Protein AF-A0A2N8MAF5-F1 (afdb_monomer_lite)

pLDDT: mean 84.65, std 10.06, range [39.75, 94.56]

Secondary structure (DSSP, 8-state):
---TT-BTTB-HHHHHHHHHHHHHHHHHHHHHHHHHHHIIIIITSTT----TTHHHHHHHHHHHH-S--HHHHHHHHHHHHHHHHHHHHHHHHHHIIIII-HHHHHHHHHHHH-

Radius of gyration: 20.0 Å; chains: 1; bounding box: 44×25×62 Å

Structure (mmCIF, N/CA/C/O backbone):
data_AF-A0A2N8MAF5-F1
#
_entry.id   AF-A0A2N8MAF5-F1
#
loop_
_atom_site.group_PDB
_atom_site.id
_atom_site.type_symbol
_atom_site.label_atom_id
_atom_site.label_alt_id
_atom_site.label_comp_id
_atom_site.label_asym_id
_atom_site.label_entity_id
_atom_site.label_seq_id
_atom_site.pdbx_PDB_ins_code
_atom_site.Cartn_x
_atom_site.Cartn_y
_atom_site.Cartn_z
_atom_site.occupancy
_atom_site.B_iso_or_equiv
_atom_site.auth_seq_id
_atom_site.auth_comp_id
_atom_site.auth_asym_id
_atom_site.auth_atom_id
_atom_site.pdbx_PDB_model_num
ATOM 1 N N . MET A 1 1 ? -19.438 8.184 38.370 1.00 39.75 1 MET A N 1
ATOM 2 C CA . MET A 1 1 ? -19.041 6.763 38.316 1.00 39.75 1 MET A CA 1
ATOM 3 C C . MET A 1 1 ? -17.940 6.663 37.272 1.00 39.75 1 MET A C 1
ATOM 5 O O . MET A 1 1 ? -18.247 6.703 36.091 1.00 39.75 1 MET A O 1
ATOM 9 N N . ALA A 1 2 ? -16.672 6.730 37.691 1.00 40.78 2 ALA A N 1
ATOM 10 C CA . ALA A 1 2 ? -15.537 6.640 36.772 1.00 40.78 2 ALA A CA 1
ATOM 11 C C . ALA A 1 2 ? -15.483 5.210 36.225 1.00 40.78 2 ALA A C 1
ATOM 13 O O . ALA A 1 2 ? -15.496 4.263 37.011 1.00 40.78 2 ALA A O 1
ATOM 14 N N . ALA A 1 3 ? -15.519 5.058 34.902 1.00 51.34 3 ALA A N 1
ATOM 15 C CA . ALA A 1 3 ? -15.452 3.748 34.281 1.00 51.34 3 ALA A CA 1
ATOM 16 C C . ALA A 1 3 ? -14.075 3.143 34.572 1.00 51.34 3 ALA A C 1
ATOM 18 O O . ALA A 1 3 ? -13.032 3.731 34.297 1.00 51.34 3 ALA A O 1
ATOM 19 N N . GLU A 1 4 ? -14.095 1.973 35.190 1.00 55.31 4 GLU A N 1
ATOM 20 C CA . GLU A 1 4 ? -12.934 1.203 35.591 1.00 55.31 4 GLU A CA 1
ATOM 21 C C . GLU A 1 4 ? -12.170 0.745 34.338 1.00 55.31 4 GLU A C 1
ATOM 23 O O . GLU A 1 4 ? -12.440 -0.316 33.770 1.00 55.31 4 GLU A O 1
ATOM 28 N N . GLY A 1 5 ? -11.231 1.569 33.858 1.00 56.16 5 GLY A N 1
ATOM 29 C CA . GLY A 1 5 ? -10.311 1.110 32.832 1.00 56.16 5 GLY A CA 1
ATOM 30 C C . GLY A 1 5 ? -9.545 2.064 31.939 1.00 56.16 5 GLY A C 1
ATOM 31 O O . GLY A 1 5 ? -8.880 1.555 31.044 1.00 56.16 5 GLY A O 1
ATOM 32 N N . ASP A 1 6 ? -9.582 3.371 32.137 1.00 57.81 6 ASP A N 1
ATOM 33 C CA . ASP A 1 6 ? -8.904 4.288 31.220 1.00 57.81 6 ASP A CA 1
ATOM 34 C C . ASP A 1 6 ? -7.380 4.069 31.159 1.00 57.81 6 ASP A C 1
ATOM 36 O O . ASP A 1 6 ? -6.683 4.064 32.175 1.00 57.81 6 ASP A O 1
ATOM 40 N N . PHE A 1 7 ? -6.851 3.922 29.942 1.00 63.56 7 PHE A N 1
ATOM 41 C CA . PHE A 1 7 ? -5.419 4.034 29.661 1.00 63.56 7 PHE A CA 1
ATOM 42 C C . PHE A 1 7 ? -5.186 5.419 29.054 1.00 63.56 7 PHE A C 1
ATOM 44 O O . PHE A 1 7 ? -5.794 5.754 28.040 1.00 63.56 7 PHE A O 1
ATOM 51 N N . LEU A 1 8 ? -4.360 6.248 29.702 1.00 72.25 8 LEU A N 1
ATOM 52 C CA . LEU A 1 8 ? -4.106 7.648 29.314 1.00 72.25 8 LEU A CA 1
ATOM 53 C C . LEU A 1 8 ? -5.369 8.538 29.195 1.00 72.25 8 LEU A C 1
ATOM 55 O O . LEU A 1 8 ? -5.340 9.547 28.501 1.00 72.25 8 LEU A O 1
ATOM 59 N N . GLY A 1 9 ? -6.473 8.191 29.872 1.00 78.19 9 GLY A N 1
ATOM 60 C CA . GLY A 1 9 ? -7.733 8.954 29.819 1.00 78.19 9 GLY A CA 1
ATOM 61 C C . GLY A 1 9 ? -8.642 8.619 28.629 1.00 78.19 9 GLY A C 1
ATOM 62 O O . GLY A 1 9 ? -9.593 9.353 28.364 1.00 78.19 9 GLY A O 1
ATOM 63 N N . HIS A 1 10 ? -8.362 7.526 27.911 1.00 79.50 10 HIS A N 1
ATOM 64 C CA . HIS A 1 10 ? -9.157 7.056 26.777 1.00 79.50 10 HIS A CA 1
ATOM 65 C C . HIS A 1 10 ? -9.716 5.634 26.991 1.00 79.50 10 HIS A C 1
ATOM 67 O O . HIS A 1 10 ? -9.134 4.847 27.747 1.00 79.50 10 HIS A O 1
ATOM 73 N N . PRO A 1 11 ? -10.802 5.261 26.275 1.00 84.88 11 PRO A N 1
ATOM 74 C CA . PRO A 1 11 ? -11.411 3.937 26.383 1.00 84.88 11 PRO A CA 1
ATOM 75 C C . PRO A 1 11 ? -10.419 2.811 26.064 1.00 84.88 11 PRO A C 1
ATOM 77 O O . PRO A 1 11 ? -9.705 2.882 25.065 1.00 84.88 11 PRO A O 1
ATOM 80 N N . ARG A 1 12 ? -10.448 1.711 26.832 1.00 77.06 12 ARG A N 1
ATOM 81 C CA . ARG A 1 12 ? -9.549 0.542 26.664 1.00 77.06 12 ARG A CA 1
ATOM 82 C C . ARG A 1 12 ? -9.458 -0.000 25.234 1.00 77.06 12 ARG A C 1
ATOM 84 O O . ARG A 1 12 ? -8.401 -0.475 24.829 1.00 77.06 12 ARG A O 1
ATOM 91 N N . GLY A 1 13 ? -10.549 0.064 24.468 1.00 82.19 13 GLY A N 1
ATOM 92 C CA . GLY A 1 13 ? -10.574 -0.389 23.073 1.00 82.19 13 GLY A CA 1
ATOM 93 C C . GLY A 1 13 ? -9.622 0.394 22.162 1.00 82.19 13 GLY A C 1
ATOM 94 O O . GLY A 1 13 ? -9.072 -0.178 21.224 1.00 82.19 13 GLY A O 1
ATOM 95 N N . LEU A 1 14 ? -9.365 1.669 22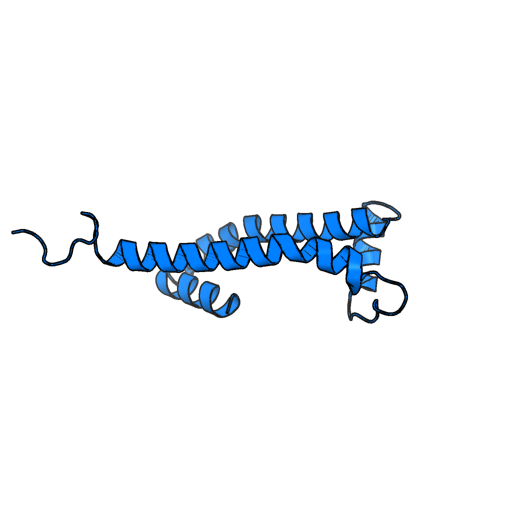.471 1.00 83.94 14 LEU A N 1
ATOM 96 C CA . LEU A 1 14 ? -8.454 2.506 21.695 1.00 83.94 14 LEU A CA 1
ATOM 97 C C . LEU A 1 14 ? -7.013 1.998 21.777 1.00 83.94 14 LEU A C 1
ATOM 99 O O . LEU A 1 14 ? -6.333 1.980 20.762 1.00 83.94 14 LEU A O 1
ATOM 103 N N . THR A 1 15 ? -6.555 1.531 22.940 1.00 84.19 15 THR A N 1
ATOM 104 C CA . THR A 1 15 ? -5.186 1.011 23.106 1.00 84.19 15 THR A CA 1
ATOM 105 C C . THR A 1 15 ? -4.929 -0.219 22.231 1.00 84.19 15 THR A C 1
ATOM 107 O O . THR A 1 15 ? -3.854 -0.353 21.639 1.00 84.19 15 THR A O 1
ATOM 110 N N . PHE A 1 16 ? -5.930 -1.096 22.099 1.00 84.19 16 PHE A N 1
ATOM 111 C CA . PHE A 1 16 ? -5.856 -2.257 21.210 1.00 84.19 16 PHE A CA 1
ATOM 112 C C . PHE A 1 16 ? -5.825 -1.841 19.738 1.00 84.19 16 PHE A C 1
ATOM 114 O O . PHE A 1 16 ? -4.975 -2.322 18.989 1.00 84.19 16 PHE A O 1
ATOM 121 N N . LEU A 1 17 ? -6.708 -0.923 19.331 1.00 85.88 17 LEU A N 1
ATOM 122 C CA . LEU A 1 17 ? -6.733 -0.397 17.963 1.00 85.88 17 LEU A CA 1
ATOM 123 C C . LEU A 1 17 ? -5.427 0.320 17.615 1.00 85.88 17 LEU A C 1
ATOM 125 O O . LEU A 1 17 ? -4.856 0.060 16.564 1.00 85.88 17 LEU A O 1
ATOM 129 N N . PHE A 1 18 ? -4.915 1.149 18.524 1.00 89.56 18 PHE A N 1
ATOM 130 C CA . PHE A 1 18 ? -3.655 1.864 18.360 1.00 89.56 18 PHE A CA 1
ATOM 131 C C . PHE A 1 18 ? -2.484 0.906 18.137 1.00 89.56 18 PHE A C 1
ATOM 133 O O . PHE A 1 18 ? -1.734 1.069 17.181 1.00 89.56 18 PHE A O 1
ATOM 140 N N . THR A 1 19 ? -2.334 -0.110 18.990 1.00 88.81 19 THR A N 1
ATOM 141 C CA . THR A 1 19 ? -1.232 -1.078 18.860 1.00 88.81 19 THR A CA 1
ATOM 142 C C . THR A 1 19 ? -1.348 -1.886 17.567 1.00 88.81 19 THR A C 1
ATOM 144 O O . THR A 1 19 ? -0.345 -2.112 16.893 1.00 88.81 19 THR A O 1
ATOM 147 N N . THR A 1 20 ? -2.570 -2.285 17.201 1.00 87.62 20 THR A N 1
ATOM 148 C CA . THR A 1 20 ? -2.832 -3.034 15.962 1.00 87.62 20 THR A CA 1
ATOM 149 C C . THR A 1 20 ? -2.475 -2.199 14.730 1.00 87.62 20 THR A C 1
ATOM 151 O O . THR A 1 20 ? -1.726 -2.660 13.874 1.00 87.62 20 THR A O 1
ATOM 154 N N . GLU A 1 21 ? -2.930 -0.945 14.679 1.00 90.75 21 GLU A N 1
ATOM 155 C CA . GLU A 1 21 ? -2.622 0.004 13.602 1.00 90.75 21 GLU A CA 1
ATOM 156 C C . GLU A 1 21 ? -1.121 0.325 13.538 1.00 90.75 21 GLU A C 1
ATOM 158 O O . GLU A 1 21 ? -0.531 0.406 12.464 1.00 90.75 21 GLU A O 1
ATOM 163 N N . MET A 1 22 ? -0.467 0.485 14.692 1.00 93.12 22 MET A N 1
ATOM 164 C CA . MET A 1 22 ? 0.971 0.738 14.758 1.00 93.12 22 MET A CA 1
ATOM 165 C C . MET A 1 22 ? 1.767 -0.412 14.131 1.00 93.12 22 MET A C 1
ATOM 167 O O . MET A 1 22 ? 2.718 -0.162 13.391 1.00 93.12 22 MET A O 1
ATOM 171 N N . TRP A 1 23 ? 1.383 -1.661 14.405 1.00 91.25 23 TRP A N 1
ATOM 172 C CA . TRP A 1 23 ? 2.064 -2.836 13.860 1.00 91.25 23 TRP A CA 1
ATOM 173 C C . TRP A 1 23 ? 1.820 -3.021 12.358 1.00 91.25 23 TRP A C 1
ATOM 175 O O . TRP A 1 23 ? 2.746 -3.361 11.615 1.00 91.25 23 TRP A O 1
ATOM 185 N N . GLU A 1 24 ? 0.597 -2.746 11.903 1.00 89.62 24 GLU A N 1
ATOM 186 C CA . GLU A 1 24 ? 0.231 -2.757 10.483 1.00 89.62 24 GLU A CA 1
ATOM 187 C C . GLU A 1 24 ? 1.059 -1.725 9.707 1.00 89.62 24 GLU A C 1
ATOM 189 O O . GLU A 1 24 ? 1.788 -2.080 8.777 1.00 89.62 24 GLU A O 1
ATOM 194 N N . ARG A 1 25 ? 1.094 -0.475 10.183 1.00 92.06 25 ARG A N 1
ATOM 195 C CA . ARG A 1 25 ? 1.896 0.594 9.574 1.00 92.06 25 ARG A CA 1
ATOM 196 C C . ARG A 1 25 ? 3.386 0.299 9.604 1.00 92.06 25 ARG A C 1
ATOM 198 O O . ARG A 1 25 ? 4.072 0.553 8.615 1.00 92.06 25 ARG A O 1
ATOM 205 N N . PHE A 1 26 ? 3.904 -0.227 10.714 1.00 92.19 26 PHE A N 1
ATOM 206 C CA . PHE A 1 26 ? 5.311 -0.612 10.814 1.00 92.19 26 PHE A CA 1
ATOM 207 C C . PHE A 1 26 ? 5.681 -1.638 9.736 1.00 92.19 26 PHE A C 1
ATOM 209 O O . PHE A 1 26 ? 6.658 -1.447 9.009 1.00 92.19 26 PHE A O 1
ATOM 216 N N . SER A 1 27 ? 4.860 -2.676 9.577 1.00 89.88 27 SER A N 1
ATOM 217 C CA . SER A 1 27 ? 5.068 -3.727 8.578 1.00 89.88 27 SER A CA 1
ATOM 218 C C . SER A 1 27 ? 4.961 -3.179 7.151 1.00 89.88 27 SER A C 1
ATOM 220 O O . SER A 1 27 ? 5.831 -3.441 6.316 1.00 89.88 27 SER A O 1
ATOM 222 N N . TYR A 1 28 ? 3.951 -2.343 6.885 1.00 90.12 28 TYR A N 1
ATOM 223 C CA . TYR A 1 28 ? 3.740 -1.714 5.583 1.00 90.12 28 TYR A CA 1
ATOM 224 C C . TYR A 1 28 ? 4.912 -0.812 5.176 1.00 90.12 28 TYR A C 1
ATOM 226 O O . TYR A 1 28 ? 5.474 -0.973 4.089 1.00 90.12 28 TYR A O 1
ATOM 234 N N . TYR A 1 29 ? 5.333 0.113 6.044 1.00 90.88 29 TYR A N 1
ATOM 235 C CA . TYR A 1 29 ? 6.451 1.010 5.743 1.00 90.88 29 TYR A CA 1
ATOM 236 C C . TYR A 1 29 ? 7.795 0.272 5.688 1.00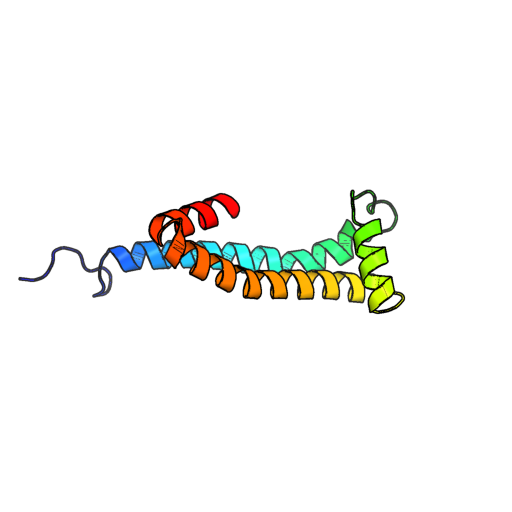 90.88 29 TYR A C 1
ATOM 238 O O . TYR A 1 29 ? 8.634 0.621 4.855 1.00 90.88 29 TYR A O 1
ATOM 246 N N . GLY A 1 30 ? 7.989 -0.766 6.509 1.00 91.31 30 GLY A N 1
ATOM 247 C CA . GLY A 1 30 ? 9.179 -1.617 6.470 1.00 91.31 30 GLY A CA 1
ATOM 248 C C . GLY A 1 30 ? 9.326 -2.344 5.133 1.00 91.31 30 GLY A C 1
ATOM 249 O O . GLY A 1 30 ? 10.366 -2.242 4.479 1.00 91.31 30 GLY A O 1
ATOM 250 N N . MET A 1 31 ? 8.260 -3.002 4.671 1.00 93.62 31 MET A N 1
ATOM 251 C CA . MET A 1 31 ? 8.239 -3.642 3.355 1.00 93.62 31 MET A CA 1
ATOM 252 C C . MET A 1 31 ? 8.454 -2.607 2.243 1.00 93.62 31 MET A C 1
ATOM 254 O O . MET A 1 31 ? 9.314 -2.798 1.384 1.00 93.62 31 MET A O 1
ATOM 258 N N . ARG A 1 32 ? 7.762 -1.462 2.303 1.00 89.12 32 ARG A N 1
ATOM 259 C CA . ARG A 1 32 ? 7.862 -0.382 1.310 1.00 89.12 32 ARG A CA 1
ATOM 260 C C . ARG A 1 32 ? 9.291 0.157 1.156 1.00 89.12 32 ARG A C 1
ATOM 262 O O . ARG A 1 32 ? 9.713 0.438 0.035 1.00 89.12 32 ARG A O 1
ATOM 269 N N . ALA A 1 33 ? 10.033 0.284 2.257 1.00 89.44 33 ALA A N 1
ATOM 270 C CA . ALA A 1 33 ? 11.417 0.757 2.253 1.00 89.44 33 ALA A CA 1
ATOM 271 C C . ALA A 1 33 ? 12.379 -0.237 1.580 1.00 89.44 33 ALA A C 1
ATOM 273 O O . ALA A 1 33 ? 13.298 0.169 0.867 1.00 89.44 33 ALA A O 1
ATOM 274 N N . LEU A 1 34 ? 12.159 -1.537 1.780 1.00 91.50 34 LEU A N 1
ATOM 275 C CA . LEU A 1 34 ? 13.033 -2.589 1.261 1.00 91.50 34 LEU A CA 1
ATOM 276 C C . LEU A 1 34 ? 12.658 -3.042 -0.154 1.00 91.50 34 LEU A C 1
ATOM 278 O O . LEU A 1 34 ? 13.534 -3.480 -0.894 1.00 91.50 34 LEU A O 1
ATOM 282 N N . LEU A 1 35 ? 11.395 -2.906 -0.560 1.00 89.88 35 LEU A N 1
ATOM 283 C CA . LEU A 1 35 ? 10.873 -3.435 -1.821 1.00 89.88 35 LEU A CA 1
ATOM 284 C C . LEU A 1 35 ? 11.644 -2.924 -3.047 1.00 89.88 35 LEU A C 1
ATOM 286 O O . LEU A 1 35 ? 12.091 -3.712 -3.878 1.00 89.88 35 LEU A O 1
ATOM 290 N N . VAL A 1 36 ? 11.848 -1.607 -3.155 1.00 88.94 36 VAL A N 1
ATOM 291 C CA . VAL A 1 36 ? 12.583 -1.017 -4.291 1.00 88.94 36 VAL A CA 1
ATOM 292 C C . VAL A 1 36 ? 14.050 -1.440 -4.269 1.00 88.94 36 VAL A C 1
ATOM 294 O O . VAL A 1 36 ? 14.612 -1.769 -5.315 1.00 88.94 36 VAL A O 1
ATOM 297 N N . LEU A 1 37 ? 14.661 -1.482 -3.082 1.00 89.44 37 LEU A N 1
ATOM 298 C CA . LEU A 1 37 ? 16.045 -1.915 -2.926 1.00 89.44 37 LEU A CA 1
ATOM 299 C C . LEU A 1 37 ? 16.212 -3.371 -3.374 1.00 89.44 37 LEU A C 1
ATOM 301 O O . LEU A 1 37 ? 17.112 -3.664 -4.154 1.00 89.44 37 LEU A O 1
ATOM 305 N N . TYR A 1 38 ? 15.315 -4.254 -2.940 1.00 89.50 38 TYR A N 1
ATOM 306 C CA . TYR A 1 38 ? 15.287 -5.660 -3.327 1.00 89.50 38 TYR A CA 1
ATOM 307 C C . TYR A 1 38 ? 15.122 -5.831 -4.841 1.00 89.50 38 TYR A C 1
ATOM 309 O O . TYR A 1 38 ? 15.873 -6.584 -5.462 1.00 89.50 38 TYR A O 1
ATOM 317 N N . MET A 1 39 ? 14.202 -5.084 -5.460 1.00 87.94 39 MET A N 1
ATOM 318 C CA . MET A 1 39 ? 13.993 -5.157 -6.907 1.00 87.94 39 MET A CA 1
ATOM 319 C C . MET A 1 39 ? 15.252 -4.765 -7.685 1.00 87.94 39 MET A C 1
ATOM 321 O O . MET A 1 39 ? 15.691 -5.496 -8.568 1.00 87.94 39 MET A O 1
ATOM 325 N N . VAL A 1 40 ? 15.866 -3.634 -7.337 1.00 86.81 40 VAL A N 1
ATOM 326 C CA . VAL A 1 40 ? 17.009 -3.083 -8.081 1.00 86.81 40 VAL A CA 1
ATOM 327 C C . VAL A 1 40 ? 18.311 -3.838 -7.798 1.00 86.81 40 VAL A C 1
ATOM 329 O O . VAL A 1 40 ? 19.143 -3.977 -8.692 1.00 86.81 40 VAL A O 1
ATOM 332 N N . LYS A 1 41 ? 18.523 -4.295 -6.558 1.00 85.25 41 LYS A N 1
ATOM 333 C CA . LYS A 1 41 ? 19.796 -4.884 -6.108 1.00 85.25 41 LYS A CA 1
ATOM 334 C C . LYS A 1 41 ? 19.821 -6.405 -6.097 1.00 85.25 41 LYS A C 1
ATOM 336 O O . LYS A 1 41 ? 20.892 -6.954 -5.870 1.00 85.25 41 LYS A O 1
ATOM 341 N N . TYR A 1 42 ? 18.691 -7.075 -6.302 1.00 84.31 42 TYR A N 1
ATOM 342 C CA . TYR A 1 42 ? 18.630 -8.534 -6.267 1.00 84.31 42 TYR A CA 1
ATOM 343 C C . TYR A 1 42 ? 17.763 -9.094 -7.393 1.00 84.31 42 TYR A C 1
ATOM 345 O O . TYR A 1 42 ? 18.265 -9.820 -8.243 1.00 84.31 42 TYR A O 1
ATOM 353 N N . LEU A 1 43 ? 16.487 -8.700 -7.445 1.00 82.44 43 LEU A N 1
ATOM 354 C CA . LEU A 1 43 ? 15.498 -9.321 -8.330 1.00 82.44 43 LEU A CA 1
ATOM 355 C C . LEU A 1 43 ? 15.764 -9.101 -9.819 1.00 82.44 43 LEU A C 1
ATOM 357 O O . LEU A 1 43 ? 15.441 -9.976 -10.602 1.00 82.44 43 LEU A O 1
ATOM 361 N N . LEU A 1 44 ? 16.273 -7.921 -10.195 1.00 82.44 44 LEU A N 1
ATOM 362 C CA . LEU A 1 44 ? 16.461 -7.496 -11.590 1.00 82.44 44 LEU A CA 1
ATOM 363 C C . LEU A 1 44 ? 17.905 -7.669 -12.091 1.00 82.44 44 LEU A C 1
ATOM 365 O O . LEU A 1 44 ? 18.252 -7.180 -13.172 1.00 82.44 44 LEU A O 1
ATOM 369 N N . LEU A 1 45 ? 18.761 -8.331 -11.305 1.00 80.38 45 LEU A N 1
ATOM 370 C CA . LEU A 1 45 ? 20.134 -8.625 -11.699 1.00 80.38 45 LEU A CA 1
ATOM 371 C C . LEU A 1 45 ? 20.179 -9.745 -12.756 1.00 80.38 45 LEU A C 1
ATOM 373 O O . LEU A 1 45 ? 19.404 -10.702 -12.683 1.00 80.38 45 LEU A O 1
ATOM 377 N N . PRO A 1 46 ? 21.124 -9.688 -13.715 1.00 73.50 46 PRO A N 1
ATOM 378 C CA . PRO A 1 46 ? 21.318 -10.767 -14.680 1.00 73.50 46 PRO A CA 1
ATOM 379 C C . PRO A 1 46 ? 21.532 -12.111 -13.957 1.00 73.50 46 PRO A C 1
ATOM 381 O O . PRO A 1 46 ? 22.453 -12.237 -13.152 1.00 73.50 46 PRO A O 1
ATOM 384 N N . GLY A 1 47 ? 20.669 -13.099 -14.218 1.00 75.44 47 GLY A N 1
ATOM 385 C CA . GLY A 1 47 ? 20.728 -14.441 -13.614 1.00 75.44 47 GLY A CA 1
ATOM 386 C C . GLY A 1 47 ? 19.805 -14.696 -12.412 1.00 75.44 47 GLY A C 1
ATOM 387 O O . GLY A 1 47 ? 19.751 -15.830 -11.958 1.00 75.44 47 GLY A O 1
ATOM 388 N N . HIS A 1 48 ? 19.071 -13.692 -11.911 1.00 73.62 48 HIS A N 1
ATOM 389 C CA . HIS A 1 48 ? 18.074 -13.856 -10.829 1.00 73.62 48 HIS A CA 1
ATOM 390 C C . HIS A 1 48 ? 16.625 -13.584 -11.285 1.00 73.62 48 HIS A C 1
ATOM 392 O O . HIS A 1 48 ? 15.690 -13.657 -10.490 1.00 73.62 48 HIS A O 1
ATOM 398 N N . ASN A 1 49 ? 16.427 -13.309 -12.578 1.00 68.00 49 ASN A N 1
ATOM 399 C CA . ASN A 1 49 ? 15.144 -12.894 -13.155 1.00 68.00 49 ASN A CA 1
ATOM 400 C C . ASN A 1 49 ? 14.178 -14.062 -13.450 1.00 68.00 49 ASN A C 1
ATOM 402 O O . ASN A 1 49 ? 13.192 -13.856 -14.160 1.00 68.00 49 ASN A O 1
ATOM 406 N N . ASP A 1 50 ? 14.425 -15.267 -12.927 1.00 70.75 50 ASP A N 1
ATOM 407 C CA . ASP A 1 50 ? 13.620 -16.476 -13.185 1.00 70.75 50 ASP A CA 1
ATOM 408 C C . ASP A 1 50 ? 12.320 -16.502 -12.362 1.00 70.75 50 ASP A C 1
ATOM 410 O O . ASP A 1 50 ? 11.929 -17.504 -11.762 1.00 70.75 50 ASP A O 1
ATOM 414 N N . VAL A 1 51 ? 11.632 -15.363 -12.311 1.00 76.00 51 VAL A N 1
ATOM 415 C CA . VAL A 1 51 ? 10.402 -15.185 -11.545 1.00 76.00 51 VAL A CA 1
ATOM 416 C C . VAL A 1 51 ? 9.205 -15.306 -12.472 1.00 76.00 51 VAL A C 1
ATOM 418 O O . VAL A 1 51 ? 9.075 -14.593 -13.473 1.00 76.00 51 VAL A O 1
ATOM 421 N N . ILE A 1 52 ? 8.293 -16.205 -12.108 1.00 80.06 52 ILE A N 1
ATOM 422 C CA . ILE A 1 52 ? 7.059 -16.450 -12.851 1.00 80.06 52 ILE A CA 1
ATOM 423 C C . ILE A 1 52 ? 6.261 -15.142 -12.941 1.00 80.06 52 ILE A C 1
ATOM 425 O O . ILE A 1 52 ? 5.955 -14.509 -11.935 1.00 80.06 52 ILE A O 1
ATOM 429 N N . GLY A 1 53 ? 5.932 -14.728 -14.167 1.00 81.81 53 GLY A N 1
ATOM 430 C CA . GLY A 1 53 ? 5.121 -13.537 -14.435 1.00 81.81 53 GLY A CA 1
ATOM 431 C C . GLY A 1 53 ? 5.893 -12.217 -14.545 1.00 81.81 53 GLY A C 1
ATOM 432 O O . GLY A 1 53 ? 5.337 -11.260 -15.083 1.00 81.81 53 GLY A O 1
ATOM 433 N N . LEU A 1 54 ? 7.174 -12.155 -14.158 1.00 84.25 54 LEU A N 1
ATOM 434 C CA . LEU A 1 54 ? 7.978 -10.928 -14.268 1.00 84.25 54 LEU A CA 1
ATOM 435 C C . LEU A 1 54 ? 8.090 -10.451 -15.723 1.00 84.25 54 LEU A C 1
ATOM 437 O O . LEU A 1 54 ? 7.930 -9.265 -15.999 1.00 84.25 54 LEU A O 1
ATOM 441 N N . GLY A 1 55 ? 8.291 -11.382 -16.663 1.00 81.19 55 GLY A N 1
ATOM 442 C CA . GLY A 1 55 ? 8.332 -11.079 -18.096 1.00 81.19 55 GLY A CA 1
ATOM 443 C C . GLY A 1 55 ? 7.001 -10.556 -18.647 1.00 81.19 55 GLY A C 1
ATOM 444 O O . GLY A 1 55 ? 6.998 -9.632 -19.455 1.00 81.19 55 GLY A O 1
ATOM 445 N N . ALA A 1 56 ? 5.869 -11.084 -18.171 1.00 86.00 56 ALA A N 1
ATOM 446 C CA . ALA A 1 56 ? 4.542 -10.630 -18.589 1.00 86.00 56 ALA A CA 1
ATOM 447 C C . ALA A 1 56 ? 4.237 -9.223 -18.056 1.00 86.00 56 ALA A C 1
ATOM 449 O O . ALA A 1 56 ? 3.837 -8.348 -18.820 1.00 86.00 56 ALA A O 1
ATOM 450 N N . VAL A 1 57 ? 4.497 -8.980 -16.766 1.00 86.56 57 VAL A N 1
ATOM 451 C CA . VAL A 1 57 ? 4.346 -7.653 -16.149 1.00 86.56 57 VAL A CA 1
ATOM 452 C C . VAL A 1 57 ? 5.256 -6.639 -16.836 1.00 86.56 57 VAL A C 1
ATOM 454 O O . VAL A 1 57 ? 4.816 -5.540 -17.164 1.00 86.56 57 VAL A O 1
ATOM 457 N N . ARG A 1 58 ? 6.506 -7.022 -17.115 1.00 85.00 58 ARG A N 1
ATOM 458 C CA . ARG A 1 58 ? 7.447 -6.191 -17.862 1.00 85.00 58 ARG A CA 1
ATOM 459 C C . ARG A 1 58 ? 6.942 -5.857 -19.256 1.00 85.00 58 ARG A C 1
ATOM 461 O O . ARG A 1 58 ? 6.929 -4.683 -19.596 1.00 85.00 58 ARG A O 1
ATOM 468 N N . GLY A 1 59 ? 6.456 -6.841 -20.010 1.00 85.19 59 GLY A N 1
ATOM 469 C CA . GLY A 1 59 ? 5.889 -6.611 -21.338 1.00 85.19 59 GLY A CA 1
ATOM 470 C C . GLY A 1 59 ? 4.688 -5.662 -21.317 1.00 85.19 59 GLY A C 1
ATOM 471 O O . GLY A 1 59 ? 4.622 -4.742 -22.128 1.00 85.19 59 GLY A O 1
ATOM 472 N N . VAL A 1 60 ? 3.773 -5.822 -20.354 1.00 89.00 60 VAL A N 1
ATOM 473 C CA . VAL A 1 60 ? 2.621 -4.917 -20.192 1.00 89.00 60 VAL A CA 1
ATOM 474 C C . VAL A 1 60 ? 3.089 -3.496 -19.880 1.00 89.00 60 VAL A C 1
ATOM 476 O O . VAL A 1 60 ? 2.669 -2.555 -20.552 1.00 89.00 60 VAL A O 1
ATOM 479 N N . LEU A 1 61 ? 3.996 -3.323 -18.917 1.00 87.88 61 LEU A N 1
ATOM 480 C CA . LEU A 1 61 ? 4.487 -1.995 -18.543 1.00 87.88 61 LEU A CA 1
ATOM 481 C C . LEU A 1 61 ? 5.310 -1.339 -19.654 1.00 87.88 61 LEU A C 1
ATOM 483 O O . LEU A 1 61 ? 5.124 -0.154 -19.922 1.00 87.88 61 LEU A O 1
ATOM 487 N N . GLU A 1 62 ? 6.163 -2.089 -20.347 1.00 88.25 62 GLU A N 1
ATOM 488 C CA . GLU A 1 62 ? 6.945 -1.563 -21.467 1.00 88.25 62 GLU A CA 1
ATOM 489 C C . GLU A 1 62 ? 6.063 -1.220 -22.677 1.00 88.25 62 GLU A C 1
ATOM 491 O O . GLU A 1 62 ? 6.355 -0.262 -23.391 1.00 88.25 62 GLU A O 1
ATOM 496 N N . SER A 1 63 ? 4.937 -1.918 -22.877 1.00 89.69 63 SER A N 1
ATOM 497 C CA . SER A 1 63 ? 3.971 -1.568 -23.930 1.00 89.69 63 SER A CA 1
ATOM 498 C C . SER A 1 63 ? 3.261 -0.232 -23.682 1.00 89.69 63 SER A C 1
ATOM 500 O O . SER A 1 63 ? 2.900 0.457 -24.632 1.00 89.69 63 SER A O 1
ATOM 502 N N . MET A 1 64 ? 3.082 0.149 -22.412 1.00 89.06 64 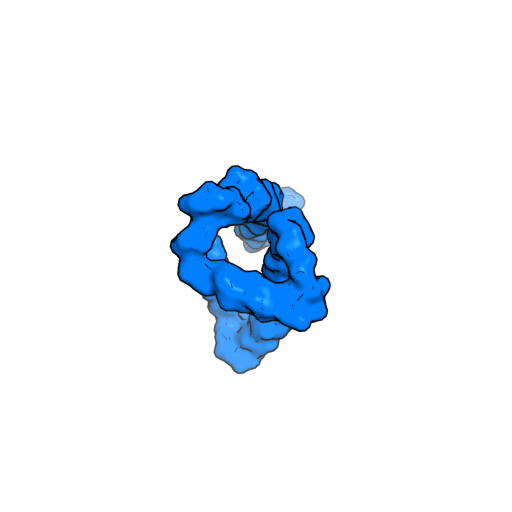MET A N 1
ATOM 503 C CA . MET A 1 64 ? 2.398 1.385 -22.021 1.00 89.06 64 MET A CA 1
ATOM 504 C C . MET A 1 64 ? 3.358 2.569 -21.861 1.00 89.06 64 MET A C 1
ATOM 506 O O . MET A 1 64 ? 3.001 3.695 -22.198 1.00 89.06 64 MET A O 1
ATOM 510 N N . PHE A 1 65 ? 4.562 2.328 -21.334 1.00 85.81 65 PHE A N 1
ATOM 511 C CA . PHE A 1 65 ? 5.510 3.377 -20.936 1.00 85.81 65 PHE A CA 1
ATOM 512 C C . PHE A 1 65 ? 6.809 3.399 -21.763 1.00 85.81 65 PHE A C 1
ATOM 514 O O . PHE A 1 65 ? 7.637 4.287 -21.562 1.00 85.81 65 PHE A O 1
ATOM 521 N N . GLY A 1 66 ? 6.992 2.463 -22.699 1.00 86.50 66 GLY A N 1
ATOM 522 C CA . GLY A 1 66 ? 8.215 2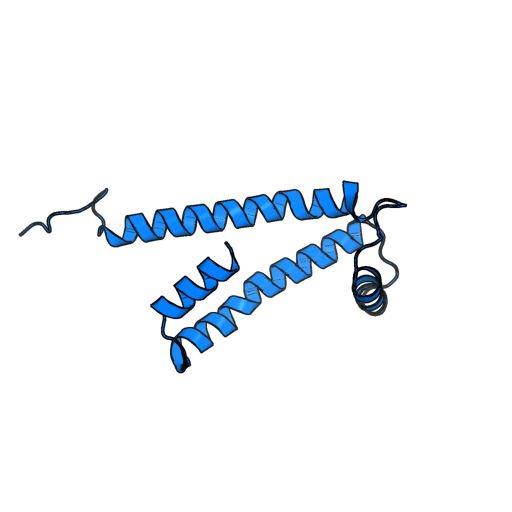.304 -23.491 1.00 86.50 66 GLY A CA 1
ATOM 523 C C . GLY A 1 66 ? 9.279 1.440 -22.795 1.00 86.50 66 GLY A C 1
ATOM 524 O O . GLY A 1 66 ? 9.030 0.898 -21.722 1.00 86.50 66 GLY A O 1
ATOM 525 N N . PRO A 1 67 ? 10.480 1.278 -23.381 1.00 84.19 67 PRO A N 1
ATOM 526 C CA . PRO A 1 67 ? 11.540 0.459 -22.793 1.00 84.19 67 PRO A CA 1
ATOM 527 C C . PRO A 1 67 ? 12.001 1.038 -21.448 1.00 84.19 67 PRO A C 1
ATOM 529 O O . PRO A 1 67 ? 12.560 2.134 -21.378 1.00 84.19 67 PRO A O 1
ATOM 532 N N . LEU A 1 68 ? 11.779 0.286 -20.367 1.00 83.88 68 LEU A N 1
ATOM 533 C CA . LEU A 1 68 ? 12.108 0.701 -19.007 1.00 83.88 68 LEU A CA 1
ATOM 534 C C . LEU A 1 68 ? 13.438 0.076 -18.570 1.00 83.88 68 LEU A C 1
ATOM 536 O O . LEU A 1 68 ? 13.639 -1.137 -18.634 1.00 83.88 68 LEU A O 1
ATOM 540 N N . GLY A 1 69 ? 14.352 0.910 -18.070 1.00 83.19 69 GLY A N 1
ATOM 541 C CA . GLY A 1 69 ? 15.519 0.428 -17.330 1.00 83.19 69 GLY A CA 1
ATOM 542 C C . GLY A 1 69 ? 15.125 -0.199 -15.984 1.00 83.19 69 GLY A C 1
ATOM 543 O O . GLY A 1 69 ? 13.994 -0.053 -15.522 1.00 83.19 69 GLY A O 1
ATOM 544 N N . VAL A 1 70 ? 16.087 -0.828 -15.302 1.00 83.94 70 VAL A N 1
ATOM 545 C CA . VAL A 1 70 ? 15.889 -1.500 -13.999 1.00 83.94 70 VAL A CA 1
ATOM 546 C C . VAL A 1 70 ? 15.250 -0.576 -12.952 1.00 83.94 70 VAL A C 1
ATOM 548 O O . VAL A 1 70 ? 14.270 -0.943 -12.307 1.00 83.94 70 VAL A O 1
ATOM 551 N N . GLN A 1 71 ? 15.775 0.645 -12.808 1.00 85.25 71 GLN A N 1
ATOM 552 C CA . GLN A 1 71 ? 15.291 1.607 -11.816 1.00 85.25 71 GLN A CA 1
ATOM 553 C C . GLN A 1 71 ? 13.885 2.155 -12.157 1.00 85.25 71 GLN A C 1
ATOM 555 O O . GLN A 1 71 ? 13.018 2.090 -11.286 1.00 85.25 71 GLN A O 1
ATOM 560 N N . PRO A 1 72 ? 13.599 2.648 -13.385 1.00 87.25 72 PRO A N 1
ATOM 561 C CA . PRO A 1 72 ? 12.240 3.038 -13.774 1.00 87.25 72 PRO A CA 1
ATOM 562 C C . PRO A 1 72 ? 11.210 1.918 -13.624 1.00 87.25 72 PRO A C 1
ATOM 564 O O . PRO A 1 72 ? 10.117 2.165 -13.125 1.00 87.25 72 PRO A O 1
ATOM 567 N N . PHE A 1 73 ? 11.561 0.688 -14.004 1.00 88.19 73 PHE A N 1
ATOM 568 C CA . PHE A 1 73 ? 10.670 -0.463 -13.891 1.00 88.19 73 PHE A CA 1
ATOM 569 C C . PHE A 1 73 ? 10.296 -0.761 -12.431 1.00 88.19 73 PHE A C 1
ATOM 571 O O . PHE A 1 73 ? 9.115 -0.875 -12.102 1.00 88.19 73 PHE A O 1
ATOM 578 N N . ALA A 1 74 ? 11.286 -0.786 -11.533 1.00 88.62 74 ALA A N 1
ATOM 579 C CA . ALA A 1 74 ? 11.067 -0.943 -10.097 1.00 88.62 74 ALA A CA 1
ATOM 580 C C . ALA A 1 74 ? 10.173 0.173 -9.516 1.00 88.62 74 ALA A C 1
ATOM 582 O O . ALA A 1 74 ? 9.258 -0.102 -8.737 1.00 88.62 74 ALA A O 1
ATOM 583 N N . SER A 1 75 ? 10.390 1.427 -9.928 1.00 89.88 75 SER A N 1
ATOM 584 C CA . SER A 1 75 ? 9.559 2.564 -9.509 1.00 89.88 75 SER A CA 1
ATOM 585 C C . SER A 1 75 ? 8.109 2.453 -9.992 1.00 89.88 75 SER A C 1
ATOM 587 O O . SER A 1 75 ? 7.203 2.831 -9.252 1.00 89.88 75 SER A O 1
ATOM 589 N N . GLN A 1 76 ? 7.869 1.919 -11.194 1.00 90.31 76 GLN A N 1
ATOM 590 C CA . GLN A 1 76 ? 6.514 1.703 -11.716 1.00 90.31 76 GLN A CA 1
ATOM 591 C C . GLN A 1 76 ? 5.769 0.616 -10.941 1.00 90.31 76 GLN A C 1
ATOM 593 O O . GLN A 1 76 ? 4.627 0.831 -10.541 1.00 90.31 76 GLN A O 1
ATOM 598 N N . ILE A 1 77 ? 6.423 -0.517 -10.652 1.00 89.94 77 ILE A N 1
ATOM 599 C CA . ILE A 1 77 ? 5.839 -1.571 -9.804 1.00 89.94 77 ILE A CA 1
ATOM 600 C C . ILE A 1 77 ? 5.466 -0.999 -8.439 1.00 89.94 77 ILE A C 1
ATOM 602 O O . ILE A 1 77 ? 4.359 -1.208 -7.953 1.00 89.94 77 ILE A O 1
ATOM 606 N N . TYR A 1 78 ? 6.373 -0.237 -7.838 1.00 90.62 78 TYR A N 1
ATOM 607 C CA . TYR A 1 78 ? 6.134 0.407 -6.557 1.00 90.62 78 TYR A CA 1
ATOM 608 C C . TYR A 1 78 ? 4.981 1.422 -6.598 1.00 90.62 78 TYR A C 1
ATOM 610 O O . TYR A 1 78 ? 4.164 1.474 -5.674 1.00 90.62 78 TYR A O 1
ATOM 618 N N . GLY A 1 79 ? 4.901 2.222 -7.663 1.00 91.19 79 GLY A N 1
ATOM 619 C CA . GLY A 1 79 ? 3.821 3.181 -7.879 1.00 91.19 79 GLY A CA 1
ATOM 620 C C . GLY A 1 79 ? 2.467 2.491 -8.025 1.00 91.19 79 GLY A C 1
ATOM 621 O O . GLY A 1 79 ? 1.516 2.872 -7.348 1.00 91.19 79 GLY A O 1
ATOM 622 N N . LEU A 1 80 ? 2.400 1.431 -8.834 1.00 91.94 80 LEU A N 1
ATOM 623 C CA . LEU A 1 80 ? 1.197 0.616 -9.011 1.00 91.94 80 LEU A CA 1
ATOM 624 C C . LEU A 1 80 ? 0.784 -0.078 -7.719 1.00 91.94 80 LEU A C 1
ATOM 626 O O . LEU A 1 80 ? -0.380 -0.003 -7.338 1.00 91.94 80 LEU A O 1
ATOM 630 N N . TYR A 1 81 ? 1.735 -0.691 -7.017 1.00 90.94 81 TYR A N 1
ATOM 631 C C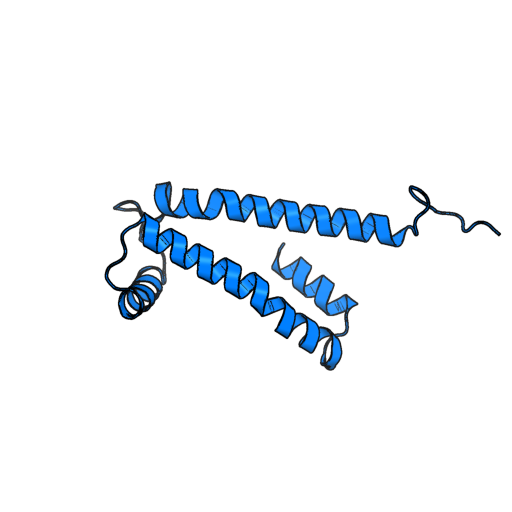A . TYR A 1 81 ? 1.501 -1.291 -5.710 1.00 90.94 81 TYR A CA 1
ATOM 632 C C . TYR A 1 81 ? 0.889 -0.273 -4.738 1.00 90.94 81 TYR A C 1
ATOM 634 O O . TYR A 1 81 ? -0.180 -0.510 -4.181 1.00 90.94 81 TYR A O 1
ATOM 642 N N . THR A 1 82 ? 1.512 0.901 -4.604 1.00 90.94 82 THR A N 1
ATOM 643 C CA . THR A 1 82 ? 1.018 1.972 -3.727 1.00 90.94 82 THR A CA 1
ATOM 644 C C . THR A 1 82 ? -0.371 2.448 -4.165 1.00 90.94 82 THR A C 1
ATOM 646 O O . THR A 1 82 ? -1.253 2.635 -3.332 1.00 90.94 82 THR A O 1
ATOM 649 N N . GLY A 1 83 ? -0.594 2.607 -5.473 1.00 93.88 83 GLY A N 1
ATOM 650 C CA . GLY A 1 83 ? -1.891 2.979 -6.034 1.00 93.88 83 GLY A CA 1
ATOM 651 C C . GLY A 1 83 ? -2.988 1.975 -5.680 1.00 93.88 83 GLY A C 1
ATOM 652 O O . GLY A 1 83 ? -4.055 2.376 -5.219 1.00 93.88 83 GLY A O 1
ATOM 653 N N . PHE A 1 84 ? -2.717 0.675 -5.804 1.00 93.56 84 PHE A N 1
ATOM 654 C CA . PHE A 1 84 ? -3.665 -0.369 -5.415 1.00 93.56 84 PHE A CA 1
ATOM 655 C C . PHE A 1 84 ? -3.913 -0.413 -3.908 1.00 93.56 84 PHE A C 1
ATOM 657 O O . PHE A 1 84 ? -5.053 -0.610 -3.494 1.00 93.56 84 PHE A O 1
ATOM 664 N N . VAL A 1 85 ? -2.900 -0.169 -3.079 1.00 91.56 85 VAL A N 1
ATOM 665 C CA . VAL A 1 85 ? -3.080 -0.071 -1.622 1.00 91.56 85 VAL A CA 1
ATOM 666 C C . VAL A 1 85 ? -4.002 1.091 -1.243 1.00 91.56 85 VAL A C 1
ATOM 668 O O . VAL A 1 85 ? -4.770 0.962 -0.300 1.00 91.56 85 VAL A O 1
ATOM 671 N N . TYR A 1 86 ? -4.002 2.198 -1.990 1.00 91.00 86 TYR A N 1
ATOM 672 C CA . TYR A 1 86 ? -4.959 3.291 -1.768 1.00 91.00 86 TYR A CA 1
ATOM 673 C C . TYR A 1 86 ? -6.323 3.069 -2.432 1.00 91.00 86 TYR A C 1
ATOM 675 O O . TYR A 1 86 ? -7.322 3.625 -1.979 1.00 91.00 86 TYR A O 1
ATOM 683 N N . LEU A 1 87 ? -6.387 2.252 -3.483 1.00 94.56 87 LEU A N 1
ATOM 684 C CA . LEU A 1 87 ? -7.627 1.938 -4.191 1.00 94.56 87 LEU A CA 1
ATOM 685 C C . LEU A 1 87 ? -8.456 0.864 -3.469 1.00 94.56 87 LEU A C 1
ATOM 687 O O . LEU A 1 87 ? -9.676 0.968 -3.372 1.00 94.56 87 LEU A O 1
ATOM 691 N N . THR A 1 88 ? -7.800 -0.178 -2.962 1.00 92.06 88 THR A N 1
ATOM 692 C CA . THR A 1 88 ? -8.447 -1.341 -2.335 1.00 92.06 88 THR A CA 1
ATOM 693 C C . THR A 1 88 ? -9.312 -1.013 -1.107 1.00 92.06 88 THR A C 1
ATOM 695 O O . THR A 1 88 ? -10.365 -1.642 -0.983 1.00 92.06 88 THR A O 1
ATOM 698 N N . PRO A 1 89 ? -9.008 -0.006 -0.257 1.00 90.06 89 PRO A N 1
ATOM 699 C CA . PRO A 1 89 ? -9.886 0.402 0.836 1.00 90.06 89 PRO A CA 1
ATOM 700 C C . PRO A 1 89 ? -11.261 0.889 0.378 1.00 90.06 89 PRO A C 1
ATOM 702 O O . PRO A 1 89 ? -12.223 0.711 1.117 1.00 90.06 89 PRO A O 1
ATOM 705 N N . LEU A 1 90 ? -11.395 1.447 -0.834 1.00 91.62 90 LEU A N 1
ATOM 706 C CA . LEU A 1 90 ? -12.706 1.838 -1.370 1.00 91.62 90 LEU A CA 1
ATOM 707 C C . LEU A 1 90 ? -13.609 0.611 -1.543 1.00 91.62 90 LEU A C 1
ATOM 709 O O . LEU A 1 90 ? -14.767 0.613 -1.127 1.00 91.62 90 LEU A O 1
ATOM 713 N N . PHE A 1 91 ? -13.051 -0.466 -2.095 1.00 90.69 91 PHE A N 1
ATOM 714 C CA . PHE A 1 91 ? -13.747 -1.744 -2.224 1.00 90.69 91 PHE A CA 1
ATOM 715 C C . PHE A 1 91 ? -13.954 -2.419 -0.865 1.00 90.69 91 PHE A C 1
ATOM 717 O O . PHE A 1 91 ? -15.015 -2.987 -0.622 1.00 90.69 91 PHE A O 1
ATOM 724 N N . GLY A 1 92 ? -12.972 -2.322 0.035 1.00 90.25 92 GLY A N 1
ATOM 725 C CA . GLY A 1 92 ? -13.063 -2.848 1.396 1.00 90.25 92 GLY A CA 1
ATOM 726 C C . GLY A 1 92 ? -14.169 -2.186 2.221 1.00 90.25 92 GLY A C 1
ATOM 727 O O . GLY A 1 92 ? -14.920 -2.886 2.893 1.00 90.25 92 GLY A O 1
ATOM 728 N N . GLY A 1 93 ? -14.319 -0.862 2.129 1.00 90.50 93 GLY A N 1
ATOM 729 C CA . GLY A 1 93 ? -15.395 -0.113 2.782 1.00 90.50 93 GLY A CA 1
ATOM 730 C C . GLY A 1 93 ? -16.765 -0.494 2.231 1.00 90.50 93 GLY A C 1
ATOM 731 O O . GLY A 1 93 ? -17.650 -0.877 2.989 1.00 90.50 93 GLY A O 1
ATOM 732 N N . TRP A 1 94 ? -16.905 -0.524 0.901 1.00 92.88 94 TRP A N 1
ATOM 733 C CA . TRP A 1 94 ? -18.141 -0.984 0.265 1.00 92.88 94 TRP A CA 1
ATOM 734 C C . TRP A 1 94 ? -18.531 -2.409 0.701 1.00 92.88 94 TRP A C 1
ATOM 736 O O . TRP A 1 94 ? -19.692 -2.660 1.038 1.00 92.88 94 TRP A O 1
ATOM 746 N N . LEU A 1 95 ? -17.557 -3.326 0.759 1.00 90.81 95 LEU A N 1
ATOM 747 C CA . LEU A 1 95 ? -17.745 -4.710 1.202 1.00 90.81 95 LEU A CA 1
ATOM 748 C C . LEU A 1 95 ? -18.113 -4.803 2.694 1.00 90.81 95 LEU A C 1
ATOM 750 O O . LEU A 1 95 ? -18.957 -5.625 3.075 1.00 90.81 95 LEU A O 1
ATOM 754 N N . ALA A 1 96 ? -17.504 -3.962 3.533 1.00 91.62 96 ALA A N 1
ATOM 755 C CA . ALA A 1 96 ? -17.807 -3.876 4.957 1.00 91.62 96 ALA A CA 1
ATOM 756 C C . ALA A 1 96 ? -19.242 -3.406 5.205 1.00 91.62 96 ALA A C 1
ATOM 758 O O . ALA A 1 96 ? -19.905 -3.952 6.087 1.00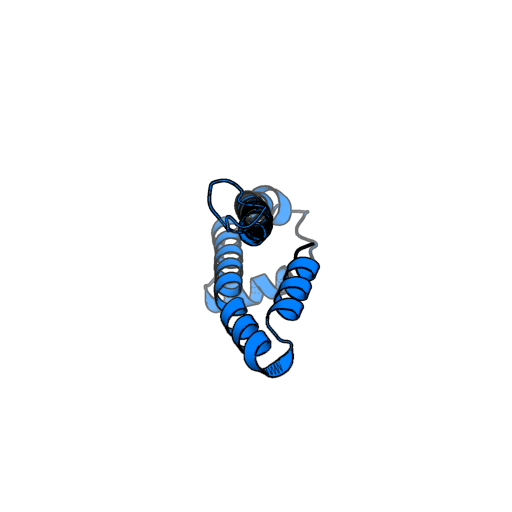 91.62 96 ALA A O 1
ATOM 759 N N . ASP A 1 97 ? -19.721 -2.449 4.413 1.00 91.69 97 ASP A N 1
ATOM 760 C CA . ASP A 1 97 ? -21.031 -1.830 4.604 1.00 91.69 97 ASP A CA 1
ATOM 761 C C . ASP A 1 97 ? -22.185 -2.706 4.094 1.00 91.69 97 ASP A C 1
ATOM 763 O O . ASP A 1 97 ? -23.256 -2.718 4.699 1.00 91.69 97 ASP A O 1
ATOM 767 N N . HIS A 1 98 ? -21.979 -3.471 3.014 1.00 91.38 98 HIS A N 1
ATOM 768 C CA . HIS A 1 98 ? -23.075 -4.185 2.339 1.00 91.38 98 HIS A CA 1
ATOM 769 C C . HIS A 1 98 ? -23.091 -5.701 2.564 1.00 91.38 98 HIS A C 1
ATOM 771 O O . HIS A 1 98 ? -24.153 -6.310 2.445 1.00 91.38 98 HIS A O 1
ATOM 777 N N . VAL A 1 99 ? -21.944 -6.332 2.851 1.00 91.50 99 VAL A N 1
ATOM 778 C CA . VAL A 1 99 ? -21.830 -7.803 2.792 1.00 91.50 99 VAL A CA 1
ATOM 779 C C . VAL A 1 99 ? -21.377 -8.416 4.114 1.00 91.50 99 VAL A C 1
ATOM 781 O O . VAL A 1 99 ? -22.036 -9.312 4.639 1.00 91.50 99 VAL A O 1
ATOM 784 N N . LEU A 1 100 ? -20.233 -7.979 4.650 1.00 84.94 100 LEU A N 1
ATOM 785 C CA . LEU A 1 100 ? -19.532 -8.717 5.714 1.00 84.94 100 LEU A CA 1
ATOM 786 C C . LEU A 1 100 ? -19.625 -8.066 7.098 1.00 84.94 100 LEU A C 1
ATOM 788 O O . LEU A 1 100 ? -19.438 -8.751 8.109 1.00 84.94 100 LEU A O 1
ATOM 792 N N . GLY A 1 101 ? -19.912 -6.767 7.165 1.00 89.19 101 GLY A N 1
ATOM 793 C CA . GLY A 1 101 ? -19.813 -5.979 8.389 1.00 89.19 101 GLY A CA 1
ATOM 794 C C . GLY A 1 101 ? -18.370 -5.572 8.715 1.00 89.19 101 GLY A C 1
ATOM 795 O O . GLY A 1 101 ? -17.394 -6.223 8.323 1.00 89.19 101 GLY A O 1
ATOM 796 N N . GLN A 1 102 ? -18.225 -4.499 9.496 1.00 87.00 102 GLN A N 1
ATOM 797 C CA . GLN A 1 102 ? -16.930 -3.879 9.811 1.00 87.00 102 GLN A CA 1
ATOM 798 C C . GLN A 1 102 ? -15.952 -4.842 10.505 1.00 87.00 102 GLN A C 1
ATOM 800 O O . GLN A 1 102 ? -14.826 -5.025 10.049 1.00 87.00 102 GLN A O 1
ATOM 805 N N . ARG A 1 103 ? -16.384 -5.534 11.571 1.00 84.94 103 ARG A N 1
ATOM 806 C CA . ARG A 1 103 ? -15.496 -6.400 12.371 1.00 84.94 103 ARG A CA 1
ATOM 807 C C . ARG A 1 103 ? -14.913 -7.570 11.569 1.00 84.94 103 ARG A C 1
ATOM 809 O O . ARG A 1 103 ? -13.740 -7.885 11.732 1.00 84.94 103 ARG A O 1
ATOM 816 N N . ARG A 1 104 ? -15.714 -8.220 10.715 1.00 88.44 104 ARG A N 1
ATOM 817 C CA . ARG A 1 104 ? -15.249 -9.357 9.897 1.00 88.44 104 ARG A CA 1
ATOM 818 C C . ARG A 1 104 ? -14.307 -8.896 8.793 1.00 88.44 104 ARG A C 1
ATOM 820 O O . ARG A 1 104 ? -13.312 -9.564 8.546 1.00 88.44 104 ARG A O 1
ATOM 827 N N . THR A 1 105 ? -14.591 -7.745 8.189 1.00 90.00 105 THR A N 1
ATOM 828 C CA . THR A 1 105 ? -13.743 -7.163 7.141 1.00 90.00 105 THR A CA 1
ATOM 829 C C . THR A 1 105 ? -12.359 -6.804 7.678 1.00 90.00 105 THR A C 1
ATOM 831 O O . THR A 1 105 ? -11.362 -7.137 7.048 1.00 90.00 105 THR A O 1
ATOM 834 N N . VAL A 1 106 ? -12.281 -6.230 8.885 1.00 86.50 106 VAL A N 1
ATOM 835 C CA . VAL A 1 106 ? -10.997 -5.940 9.546 1.00 86.50 106 VAL A CA 1
ATOM 836 C C . VAL A 1 106 ? -10.215 -7.223 9.844 1.00 86.50 106 VAL A C 1
ATOM 838 O O . VAL A 1 106 ? -9.025 -7.285 9.558 1.00 86.50 106 VAL A O 1
ATOM 841 N N . ILE A 1 107 ? -10.868 -8.266 10.371 1.00 87.94 107 ILE A N 1
ATOM 842 C CA . ILE A 1 107 ? -10.198 -9.546 10.667 1.00 87.94 107 ILE A CA 1
ATOM 843 C C . ILE A 1 107 ? -9.691 -10.216 9.383 1.00 87.94 107 ILE A C 1
ATOM 845 O O . ILE A 1 107 ? -8.573 -10.718 9.367 1.00 87.94 107 ILE A O 1
ATOM 849 N N . LEU A 1 108 ? -10.485 -10.207 8.308 1.00 90.31 108 LEU A N 1
ATOM 850 C CA . LEU A 1 108 ? -10.074 -10.747 7.010 1.00 90.31 108 LEU A CA 1
ATOM 851 C C . LEU A 1 108 ? -8.889 -9.978 6.425 1.00 90.31 108 LEU A C 1
ATOM 853 O O . LEU A 1 108 ? -7.953 -10.607 5.946 1.00 90.31 108 LEU A O 1
ATOM 857 N N . GLY A 1 109 ? -8.906 -8.644 6.499 1.00 87.69 109 GLY A N 1
ATOM 858 C CA . GLY A 1 109 ? -7.785 -7.810 6.065 1.00 87.69 109 GLY A CA 1
ATOM 859 C C . GLY A 1 109 ? -6.512 -8.100 6.861 1.00 87.69 109 GLY A C 1
ATOM 860 O O . GLY A 1 109 ? -5.465 -8.345 6.271 1.00 87.69 109 GLY A O 1
ATOM 861 N N . ALA A 1 110 ? -6.620 -8.168 8.191 1.00 84.94 110 ALA A N 1
ATOM 862 C CA . ALA A 1 110 ? -5.499 -8.505 9.064 1.00 84.94 110 ALA A CA 1
ATOM 863 C C . ALA A 1 110 ? -4.947 -9.916 8.795 1.00 84.94 110 ALA A C 1
ATOM 865 O O . ALA A 1 110 ? -3.736 -10.099 8.774 1.00 84.94 110 ALA A O 1
ATOM 866 N N . ALA A 1 111 ? -5.814 -10.903 8.544 1.00 88.44 111 ALA A N 1
ATOM 867 C CA . ALA A 1 111 ? -5.397 -12.263 8.205 1.00 88.44 111 ALA A CA 1
ATOM 868 C C . ALA A 1 111 ? -4.727 -12.360 6.824 1.00 88.44 111 ALA A C 1
ATOM 870 O O . ALA A 1 111 ? -3.862 -13.202 6.636 1.00 88.44 111 ALA A O 1
ATOM 871 N N . LEU A 1 112 ? -5.114 -11.511 5.867 1.00 88.06 112 LEU A N 1
ATOM 872 C CA . LEU A 1 112 ? -4.482 -11.423 4.545 1.00 88.06 112 LEU A CA 1
ATOM 873 C C . LEU A 1 112 ? -3.081 -10.798 4.592 1.00 88.06 112 LEU A C 1
ATOM 875 O O . LEU A 1 112 ? -2.271 -11.056 3.707 1.00 88.06 112 LEU A O 1
ATOM 879 N N . MET A 1 113 ? -2.826 -9.941 5.583 1.00 82.62 113 MET A N 1
ATOM 880 C CA . MET A 1 113 ? -1.536 -9.279 5.792 1.00 82.62 113 MET A CA 1
ATOM 881 C C . MET A 1 113 ? -0.562 -10.088 6.662 1.00 82.62 113 MET A C 1
ATOM 883 O O . MET A 1 113 ? 0.617 -9.734 6.707 1.00 82.62 113 MET A O 1
ATOM 887 N N . ALA A 1 114 ? -1.054 -11.113 7.368 1.00 70.88 114 ALA A N 1
ATOM 888 C CA . ALA A 1 114 ? -0.267 -11.997 8.229 1.00 70.88 114 ALA A CA 1
ATOM 889 C C . ALA A 1 114 ? 0.488 -13.058 7.417 1.00 70.88 114 ALA A C 1
ATOM 891 O O . ALA A 1 114 ? 1.664 -13.311 7.764 1.00 70.88 114 ALA A O 1
#

Foldseek 3Di:
DPPPDDDVNDDPVVVVVVVLVVVVVVLVVVCLVCQLVCQLVPCVDPPNVPDPCSVVLQVVCCVVPNNDDSNRSSVVVSVVVVVCVVVVVVVLVVCCVPPQHDVRSVVVVSVVSD

Sequence (114 aa):
MAAEGDFLGHPRGLTFLFTTEMWERFSYYGMRALLVLYMVKYLLLPGHNDVIGLGAVRGVLESMFGPLGVQPFASQIYGLYTGFVYLTPLFGGWLADHVLGQRRTVILGAALMA